Protein AF-A0A537JQP3-F1 (afdb_monomer_lite)

Sequence (91 aa):
MTLENIYSILESKTYYEKESMRRFIFLENSIHIDRRAFIPFRIYKENDHFFLEPDTAIADEKDLRIVIENIANESIEFYGKKGGEKLLTLE

Structure (mmCIF, N/CA/C/O backbone):
data_AF-A0A537JQP3-F1
#
_entry.id   AF-A0A537JQP3-F1
#
loop_
_atom_site.group_PDB
_atom_site.id
_atom_site.type_symbol
_atom_site.label_atom_id
_atom_site.label_alt_id
_atom_site.label_comp_id
_atom_site.label_asym_id
_atom_site.label_entity_id
_atom_site.label_seq_id
_atom_site.pdbx_PDB_ins_code
_atom_site.Cartn_x
_atom_site.Cartn_y
_atom_site.Cartn_z
_atom_site.occupancy
_atom_site.B_iso_or_equiv
_atom_site.auth_seq_id
_atom_site.auth_comp_id
_atom_site.auth_asym_id
_atom_site.auth_atom_id
_atom_site.pdbx_PDB_model_num
ATOM 1 N N . MET A 1 1 ? -9.384 10.914 9.102 1.00 80.62 1 MET A N 1
ATOM 2 C CA . MET A 1 1 ? -8.913 10.724 7.712 1.00 80.62 1 MET A CA 1
ATOM 3 C C . MET A 1 1 ? -10.052 10.103 6.911 1.00 80.62 1 MET A C 1
ATOM 5 O O . MET A 1 1 ? -10.760 9.280 7.481 1.00 80.62 1 MET A O 1
ATOM 9 N N . THR A 1 2 ? -10.302 10.535 5.675 1.00 91.19 2 THR A N 1
ATOM 10 C CA . THR A 1 2 ? -11.312 9.941 4.772 1.00 91.19 2 THR A CA 1
ATOM 11 C C . THR A 1 2 ? -10.626 9.021 3.754 1.00 91.19 2 THR A C 1
ATOM 13 O O . THR A 1 2 ? -9.401 9.044 3.655 1.00 91.19 2 THR A O 1
ATOM 16 N N . LEU A 1 3 ? -11.390 8.240 2.978 1.00 91.94 3 LEU A N 1
ATOM 17 C CA . LEU A 1 3 ? -10.833 7.471 1.853 1.00 91.94 3 LEU A CA 1
ATOM 18 C C . LEU A 1 3 ? -10.116 8.381 0.844 1.00 91.94 3 LEU A C 1
ATOM 20 O O . LEU A 1 3 ? -9.010 8.071 0.423 1.00 91.94 3 LEU A O 1
ATOM 24 N N . GLU A 1 4 ? -10.711 9.527 0.514 1.00 91.38 4 GLU A N 1
ATOM 25 C CA . GLU A 1 4 ? -10.138 10.512 -0.412 1.00 91.38 4 GLU A CA 1
ATOM 26 C C . GLU A 1 4 ? -8.788 11.054 0.078 1.00 91.38 4 GLU A C 1
ATOM 28 O O . GLU A 1 4 ? -7.854 11.181 -0.711 1.00 91.38 4 GLU A O 1
ATOM 33 N N . ASN A 1 5 ? -8.643 11.286 1.389 1.00 90.81 5 ASN A N 1
ATOM 34 C CA . ASN A 1 5 ? -7.357 11.664 1.975 1.00 90.81 5 ASN A CA 1
ATOM 35 C C . ASN A 1 5 ? -6.307 10.557 1.806 1.00 90.81 5 ASN A C 1
ATOM 37 O O . ASN A 1 5 ? -5.152 10.872 1.545 1.00 90.81 5 ASN A O 1
ATOM 41 N N . ILE A 1 6 ? -6.683 9.280 1.955 1.00 92.62 6 ILE A N 1
ATOM 42 C CA . ILE A 1 6 ? -5.749 8.158 1.771 1.00 92.62 6 ILE A CA 1
ATOM 43 C C . ILE A 1 6 ? -5.280 8.092 0.317 1.00 92.62 6 ILE A C 1
ATOM 45 O O . ILE A 1 6 ? -4.078 8.024 0.079 1.00 92.62 6 ILE A O 1
ATOM 49 N N . TYR A 1 7 ? -6.207 8.162 -0.642 1.00 92.88 7 TYR A N 1
ATOM 50 C CA . TYR A 1 7 ? -5.866 8.197 -2.066 1.00 92.88 7 TYR A CA 1
ATOM 51 C C . TYR A 1 7 ? -4.963 9.385 -2.399 1.00 92.88 7 TYR A C 1
ATOM 53 O O . TYR A 1 7 ? -3.903 9.194 -2.983 1.00 92.88 7 TYR A O 1
ATOM 61 N N . SER A 1 8 ? -5.320 10.585 -1.935 1.00 91.88 8 SER A N 1
ATOM 62 C CA . SER A 1 8 ? -4.509 11.792 -2.139 1.00 91.88 8 SER A CA 1
ATOM 63 C C . SER A 1 8 ? -3.087 11.645 -1.595 1.00 91.88 8 SER A C 1
ATOM 65 O O . SER A 1 8 ? -2.146 12.121 -2.220 1.00 91.88 8 SER A O 1
ATOM 67 N N . ILE A 1 9 ? -2.913 10.987 -0.442 1.00 92.44 9 ILE A N 1
ATOM 68 C CA . ILE A 1 9 ? -1.583 10.732 0.121 1.00 92.44 9 ILE A CA 1
ATOM 69 C C . ILE A 1 9 ? -0.836 9.721 -0.749 1.00 92.44 9 ILE A C 1
ATOM 71 O O . ILE A 1 9 ? 0.263 10.022 -1.195 1.00 92.44 9 ILE A O 1
ATOM 75 N N . LEU A 1 10 ? -1.433 8.567 -1.052 1.00 93.38 10 LEU A N 1
ATOM 76 C CA . LEU A 1 10 ? -0.794 7.528 -1.864 1.00 93.38 10 LEU A CA 1
ATOM 77 C C . LEU A 1 10 ? -0.361 8.037 -3.247 1.00 93.38 10 LEU A C 1
ATOM 79 O O . LEU A 1 10 ? 0.704 7.664 -3.728 1.00 93.38 10 LEU A O 1
ATOM 83 N N . GLU A 1 11 ? -1.152 8.905 -3.875 1.00 93.94 11 GLU A N 1
ATOM 84 C CA . GLU A 1 11 ? -0.849 9.472 -5.195 1.00 93.94 11 GLU A CA 1
ATOM 85 C C . GLU A 1 11 ? 0.051 10.722 -5.133 1.00 93.94 11 GLU A C 1
ATOM 87 O O . GLU A 1 11 ? 0.469 11.236 -6.170 1.00 93.94 11 GLU A O 1
ATOM 92 N N . SER A 1 12 ? 0.381 11.225 -3.936 1.00 92.12 12 SER A N 1
ATOM 93 C CA . SER A 1 12 ? 1.097 12.501 -3.776 1.00 92.12 12 SER A CA 1
ATOM 94 C C . SER A 1 12 ? 2.529 12.481 -4.309 1.00 92.12 12 SER A C 1
ATOM 96 O O . SER A 1 12 ? 3.051 13.519 -4.724 1.00 92.12 12 SER A O 1
ATOM 98 N N . LYS A 1 13 ? 3.183 11.315 -4.288 1.00 92.38 13 LYS A N 1
ATOM 99 C CA . LYS A 1 13 ? 4.581 11.163 -4.691 1.00 92.38 13 LYS A CA 1
ATOM 100 C C . LYS A 1 13 ? 4.926 9.720 -5.045 1.00 92.38 13 LYS A C 1
ATOM 102 O O . LYS A 1 13 ? 4.130 8.793 -4.939 1.00 92.38 13 LYS A O 1
ATOM 107 N N . THR A 1 14 ? 6.169 9.543 -5.476 1.00 94.38 14 THR A N 1
ATOM 108 C CA . THR A 1 14 ? 6.806 8.228 -5.542 1.00 94.38 14 THR A CA 1
ATOM 109 C C . THR A 1 14 ? 7.329 7.852 -4.164 1.00 94.38 14 THR A C 1
ATOM 111 O O . THR A 1 14 ? 8.014 8.658 -3.538 1.00 94.38 14 THR A O 1
ATOM 114 N N . TYR A 1 15 ? 7.062 6.620 -3.755 1.00 94.56 15 TYR A N 1
ATOM 115 C CA . TYR A 1 15 ? 7.553 6.043 -2.515 1.00 94.56 15 TYR A CA 1
ATOM 116 C C . TYR A 1 15 ? 8.638 5.007 -2.781 1.00 94.56 15 TYR A C 1
ATOM 118 O O . TYR A 1 15 ? 8.644 4.344 -3.824 1.00 94.56 15 TYR A O 1
ATOM 126 N N . TYR A 1 16 ? 9.520 4.820 -1.811 1.00 94.62 16 TYR A N 1
ATOM 127 C CA . TYR A 1 16 ? 10.496 3.743 -1.802 1.00 94.62 16 TYR A CA 1
ATOM 128 C C . TYR A 1 16 ? 10.266 2.857 -0.587 1.00 94.62 16 TYR A C 1
ATOM 130 O O . TYR A 1 16 ? 10.017 3.329 0.520 1.00 94.62 16 TYR A O 1
ATOM 138 N N . GLU A 1 17 ? 10.341 1.547 -0.793 1.00 94.62 17 GLU A N 1
ATOM 139 C CA . GLU A 1 17 ? 10.345 0.617 0.324 1.00 94.62 17 GLU A CA 1
ATOM 140 C C . GLU A 1 17 ? 11.640 0.764 1.116 1.00 94.62 17 GLU A C 1
ATOM 142 O O . GLU A 1 17 ? 12.736 0.583 0.575 1.00 94.62 17 GLU A O 1
ATOM 147 N N . LYS A 1 18 ? 11.485 1.012 2.416 1.00 91.44 18 LYS A N 1
ATOM 148 C CA . LYS A 1 18 ? 12.584 1.258 3.352 1.00 91.44 18 LYS A CA 1
ATOM 149 C C . LYS A 1 18 ? 13.674 0.178 3.317 1.00 91.44 18 LYS A C 1
ATOM 151 O O . LYS A 1 18 ? 14.857 0.500 3.356 1.00 91.44 18 LYS A O 1
ATOM 156 N N . GLU A 1 19 ? 13.276 -1.091 3.218 1.00 87.38 19 GLU A N 1
ATOM 157 C CA . GLU A 1 19 ? 14.181 -2.243 3.348 1.00 87.38 19 GLU A CA 1
ATOM 158 C C . GLU A 1 19 ? 14.814 -2.701 2.022 1.00 87.38 19 GLU A C 1
ATOM 160 O O . GLU A 1 19 ? 15.858 -3.350 2.030 1.00 87.38 19 GLU A O 1
ATOM 165 N N . SER A 1 20 ? 14.201 -2.399 0.871 1.00 86.19 20 SER A N 1
ATOM 166 C CA . SER A 1 20 ? 14.606 -3.004 -0.412 1.00 86.19 20 SER A CA 1
ATOM 167 C C . SER A 1 20 ? 14.841 -2.010 -1.552 1.00 86.19 20 SER A C 1
ATOM 169 O O . SER A 1 20 ? 15.280 -2.416 -2.629 1.00 86.19 20 SER A O 1
ATOM 171 N N . MET A 1 21 ? 14.550 -0.720 -1.343 1.00 84.81 21 MET A N 1
ATOM 172 C CA . MET A 1 21 ? 14.581 0.328 -2.373 1.00 84.81 21 MET A CA 1
ATOM 173 C C . MET A 1 21 ? 13.644 0.071 -3.570 1.00 84.81 21 MET A C 1
ATOM 175 O O . MET A 1 21 ? 13.733 0.788 -4.571 1.00 84.81 21 MET A O 1
ATOM 179 N N . ARG A 1 22 ? 12.730 -0.914 -3.495 1.00 93.44 22 ARG A N 1
ATOM 180 C CA . ARG A 1 22 ? 11.655 -1.083 -4.487 1.00 93.44 22 ARG A CA 1
ATOM 181 C C . ARG A 1 22 ? 10.841 0.200 -4.565 1.00 93.44 22 ARG A C 1
ATOM 183 O O . ARG A 1 22 ? 10.453 0.763 -3.543 1.00 93.44 22 ARG A O 1
ATOM 190 N N . ARG A 1 23 ? 10.573 0.655 -5.784 1.00 95.31 23 ARG A N 1
ATOM 191 C CA . ARG A 1 23 ? 9.855 1.902 -6.036 1.00 95.31 23 ARG A CA 1
ATOM 192 C C . ARG A 1 23 ? 8.365 1.636 -6.194 1.00 95.31 23 ARG A C 1
ATOM 194 O O . ARG A 1 23 ? 7.986 0.804 -7.012 1.00 95.31 23 ARG A O 1
ATOM 201 N N . PHE A 1 24 ? 7.539 2.400 -5.492 1.00 96.12 24 PHE A N 1
ATOM 202 C CA . PHE A 1 24 ? 6.082 2.330 -5.521 1.00 96.12 24 PHE A CA 1
ATOM 203 C C . PHE A 1 24 ? 5.499 3.652 -6.021 1.00 96.12 24 PHE A C 1
ATOM 205 O O . PHE A 1 24 ? 5.857 4.728 -5.543 1.00 96.12 24 PHE A O 1
ATOM 212 N N . ILE A 1 25 ? 4.590 3.575 -6.989 1.00 95.88 25 ILE A N 1
ATOM 213 C CA . ILE A 1 25 ? 3.800 4.715 -7.464 1.00 95.88 25 ILE A CA 1
ATOM 214 C C . ILE A 1 25 ? 2.339 4.285 -7.461 1.00 95.88 25 ILE A C 1
ATOM 216 O O . ILE A 1 25 ? 2.005 3.248 -8.035 1.00 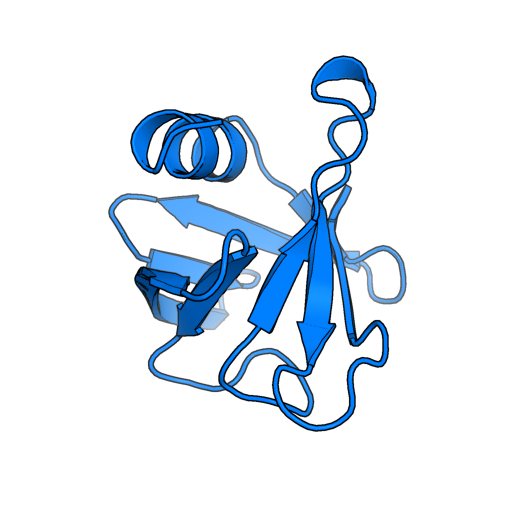95.88 25 ILE A O 1
ATOM 220 N N . PHE A 1 26 ? 1.479 5.071 -6.825 1.00 95.81 26 PHE A N 1
ATOM 221 C CA . PHE A 1 26 ? 0.039 4.858 -6.859 1.00 95.81 26 PHE A CA 1
ATOM 222 C C . PHE A 1 26 ? -0.570 5.826 -7.868 1.00 95.81 26 PHE A C 1
ATOM 224 O O . PHE A 1 26 ? -0.235 7.009 -7.869 1.00 95.81 26 PHE A O 1
ATOM 231 N N . LEU A 1 27 ? -1.413 5.309 -8.757 1.00 93.81 27 LEU A N 1
ATOM 232 C CA . LEU A 1 27 ? -2.076 6.103 -9.785 1.00 93.81 27 LEU A CA 1
ATOM 233 C C . LEU A 1 27 ? -3.380 5.426 -10.205 1.00 93.81 27 LEU A C 1
ATOM 235 O O . LEU A 1 27 ? -3.350 4.259 -10.595 1.00 93.81 27 LEU A O 1
ATOM 239 N N . GLU A 1 28 ? -4.506 6.136 -10.158 1.00 90.75 28 GLU A N 1
ATOM 240 C CA . GLU A 1 28 ? -5.790 5.685 -10.724 1.00 90.75 28 GLU A CA 1
ATOM 241 C C . GLU A 1 28 ? -6.205 4.274 -10.250 1.00 90.75 28 GLU A C 1
ATOM 243 O O . GLU A 1 28 ? -6.601 3.419 -11.041 1.00 90.75 28 GLU A O 1
ATOM 248 N N . ASN A 1 29 ? -6.105 4.002 -8.943 1.00 91.69 29 ASN A N 1
ATOM 249 C CA . ASN A 1 29 ? -6.371 2.680 -8.343 1.00 91.69 29 ASN A CA 1
ATOM 250 C C . ASN A 1 29 ? -5.420 1.556 -8.796 1.00 91.69 29 ASN A C 1
ATOM 252 O O . ASN A 1 29 ? -5.773 0.377 -8.752 1.00 91.69 29 ASN A O 1
ATOM 256 N N . SER A 1 30 ? -4.203 1.894 -9.214 1.00 95.00 30 SER A N 1
ATOM 257 C CA . SER A 1 30 ? -3.157 0.921 -9.528 1.00 95.00 30 SER A CA 1
ATOM 258 C C . SER A 1 30 ? -1.854 1.216 -8.790 1.00 95.00 30 SER A C 1
ATOM 260 O O . SER A 1 30 ? -1.479 2.370 -8.594 1.00 95.00 30 SER A O 1
ATOM 262 N N . ILE A 1 31 ? -1.168 0.155 -8.371 1.00 96.00 31 ILE A N 1
ATOM 263 C CA . ILE A 1 31 ? 0.165 0.183 -7.774 1.00 96.00 31 ILE A CA 1
ATOM 264 C C . ILE A 1 31 ? 1.162 -0.204 -8.856 1.00 96.00 31 ILE A C 1
ATOM 266 O O . ILE A 1 31 ? 1.100 -1.296 -9.425 1.00 96.00 31 ILE A O 1
ATOM 270 N N . HIS A 1 32 ? 2.105 0.684 -9.120 1.00 95.62 32 HIS A N 1
ATOM 271 C CA . HIS A 1 32 ? 3.208 0.453 -10.036 1.00 95.62 32 HIS A CA 1
ATOM 272 C C . HIS A 1 32 ? 4.435 0.168 -9.189 1.00 95.62 32 HIS A C 1
ATOM 274 O O . HIS A 1 32 ? 4.938 1.060 -8.503 1.00 95.62 32 HIS A O 1
ATOM 280 N N . ILE A 1 33 ? 4.898 -1.080 -9.230 1.00 93.62 33 ILE A N 1
ATOM 281 C CA . ILE A 1 33 ? 6.107 -1.499 -8.522 1.00 93.62 33 ILE A CA 1
ATOM 282 C C . ILE A 1 33 ? 7.232 -1.612 -9.547 1.00 93.62 33 ILE A C 1
ATOM 284 O O . ILE A 1 33 ? 7.191 -2.409 -10.496 1.00 93.62 33 ILE A O 1
ATOM 288 N N . ASP A 1 34 ? 8.232 -0.756 -9.371 1.00 90.69 34 ASP A N 1
ATOM 289 C CA . ASP A 1 34 ? 9.328 -0.528 -10.303 1.00 90.69 34 ASP A CA 1
ATOM 290 C C . ASP A 1 34 ? 8.834 -0.228 -11.733 1.00 90.69 34 ASP A C 1
ATOM 292 O O . ASP A 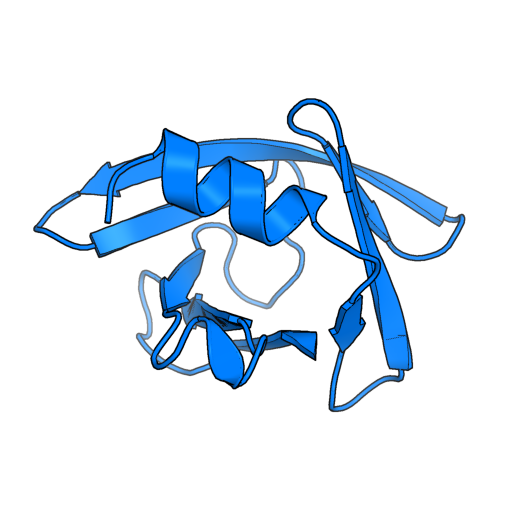1 34 ? 8.055 0.698 -11.950 1.00 90.69 34 ASP A O 1
ATOM 296 N N . ARG A 1 35 ? 9.350 -0.944 -12.739 1.00 79.88 35 ARG A N 1
ATOM 297 C CA . ARG A 1 35 ? 8.876 -0.930 -14.139 1.00 79.88 35 ARG A CA 1
ATOM 298 C C . ARG A 1 35 ? 8.319 -2.298 -14.549 1.00 79.88 35 ARG A C 1
ATOM 300 O O . ARG A 1 35 ? 8.334 -2.636 -15.729 1.00 79.88 35 ARG A O 1
ATOM 307 N N . ARG A 1 36 ? 7.966 -3.133 -13.566 1.00 81.25 36 ARG A N 1
ATOM 308 C CA . ARG A 1 36 ? 7.744 -4.574 -13.762 1.00 81.25 36 ARG A CA 1
ATOM 309 C C . ARG A 1 36 ? 6.326 -5.010 -13.443 1.00 81.25 36 ARG A C 1
ATOM 311 O O . ARG A 1 36 ? 5.831 -5.908 -14.113 1.00 81.25 36 ARG A O 1
ATOM 318 N N . ALA A 1 37 ? 5.698 -4.402 -12.441 1.00 88.94 37 ALA A N 1
ATOM 319 C CA . ALA A 1 37 ? 4.368 -4.789 -12.004 1.00 88.94 37 ALA A CA 1
ATOM 320 C C . ALA A 1 37 ? 3.409 -3.600 -12.035 1.00 88.94 37 ALA A C 1
ATOM 322 O O . ALA A 1 37 ? 3.755 -2.496 -11.616 1.00 88.94 37 ALA A O 1
ATOM 323 N N . PHE A 1 38 ? 2.202 -3.881 -12.510 1.00 93.56 38 PHE A N 1
ATOM 324 C CA . PHE A 1 38 ? 1.042 -3.007 -12.472 1.00 93.56 38 PHE A CA 1
ATOM 325 C C . PHE A 1 38 ? -0.077 -3.792 -11.796 1.00 93.56 38 PHE A C 1
ATOM 327 O O . PHE A 1 38 ? -0.500 -4.826 -12.314 1.00 93.56 38 PHE A O 1
ATOM 334 N N . ILE A 1 39 ? -0.493 -3.350 -10.614 1.00 95.75 39 ILE A N 1
ATOM 335 C CA . ILE A 1 39 ? -1.378 -4.120 -9.742 1.00 95.75 39 ILE A CA 1
ATOM 336 C C . ILE A 1 39 ? -2.572 -3.243 -9.368 1.00 95.75 39 ILE A C 1
ATOM 338 O O . ILE A 1 39 ? -2.401 -2.305 -8.591 1.00 95.75 39 ILE A O 1
ATOM 342 N N . PRO A 1 40 ? -3.776 -3.511 -9.897 1.00 96.75 40 PRO A N 1
ATOM 343 C CA . PRO A 1 40 ? -4.983 -2.840 -9.434 1.00 96.75 40 PRO A CA 1
ATOM 344 C C . PRO A 1 40 ? -5.188 -3.048 -7.930 1.00 96.75 40 PRO A C 1
ATOM 346 O O . PRO A 1 40 ? -4.835 -4.099 -7.390 1.00 96.75 40 PRO A O 1
ATOM 349 N N . PHE A 1 41 ? -5.757 -2.058 -7.250 1.00 96.44 41 PHE A N 1
ATOM 350 C CA . PHE A 1 41 ? -6.090 -2.154 -5.832 1.00 96.44 41 PHE A CA 1
ATOM 351 C C . PHE A 1 41 ? -7.400 -1.443 -5.505 1.00 96.44 41 PHE A C 1
ATOM 353 O O . PHE A 1 41 ? -7.870 -0.571 -6.235 1.00 96.44 41 PHE A O 1
ATOM 360 N N . ARG A 1 42 ? -7.968 -1.782 -4.349 1.00 95.50 42 ARG A N 1
ATOM 361 C CA . ARG A 1 42 ? -9.068 -1.038 -3.731 1.00 95.50 42 ARG A CA 1
ATOM 362 C C . ARG A 1 42 ? -8.738 -0.678 -2.293 1.00 95.50 42 ARG A C 1
ATOM 364 O O . ARG A 1 42 ? -8.031 -1.422 -1.615 1.00 95.50 42 ARG A O 1
ATOM 371 N N . ILE A 1 43 ? -9.290 0.439 -1.824 1.00 96.56 43 ILE A N 1
ATOM 372 C CA . ILE A 1 43 ? -9.230 0.832 -0.414 1.00 96.56 43 ILE A CA 1
ATOM 373 C C . ILE A 1 43 ? -10.627 0.788 0.179 1.00 96.56 43 ILE A C 1
ATOM 375 O O . ILE A 1 43 ? -11.574 1.327 -0.392 1.00 96.56 43 ILE A O 1
ATOM 379 N N . TYR A 1 44 ? -10.756 0.164 1.343 1.00 95.25 44 TYR A N 1
ATOM 380 C CA . TYR A 1 44 ? -12.003 0.130 2.098 1.00 95.25 44 TYR A CA 1
ATOM 381 C C . TYR A 1 44 ? -11.762 0.436 3.575 1.00 95.25 44 TYR A C 1
ATOM 383 O O . TYR A 1 44 ? -10.639 0.356 4.074 1.00 95.25 44 TYR A O 1
ATOM 391 N N . LYS A 1 45 ? -12.834 0.824 4.274 1.00 95.19 45 LYS A N 1
ATOM 392 C CA . LYS A 1 45 ? -12.825 1.051 5.721 1.00 95.19 45 LYS A CA 1
ATOM 393 C C . LYS A 1 45 ? -13.544 -0.100 6.422 1.00 95.19 45 LYS A C 1
ATOM 395 O O . LYS A 1 45 ? -14.665 -0.435 6.050 1.00 95.19 45 LYS A O 1
ATOM 400 N N . GLU A 1 46 ? -12.930 -0.654 7.458 1.00 95.00 46 GLU A N 1
ATOM 401 C CA . GLU A 1 46 ? -13.499 -1.697 8.314 1.00 95.00 46 GLU A CA 1
ATOM 402 C C . GLU A 1 46 ? -13.028 -1.469 9.758 1.00 95.00 46 GLU A C 1
ATOM 404 O O . GLU A 1 46 ? -11.843 -1.247 9.984 1.00 95.00 46 GLU A O 1
ATOM 409 N N . ASN A 1 47 ? -13.941 -1.497 10.738 1.00 91.12 47 ASN A N 1
ATOM 410 C CA . ASN A 1 47 ? -13.627 -1.349 12.172 1.00 91.12 47 ASN A CA 1
ATOM 411 C C . ASN A 1 47 ? -12.673 -0.177 12.493 1.00 91.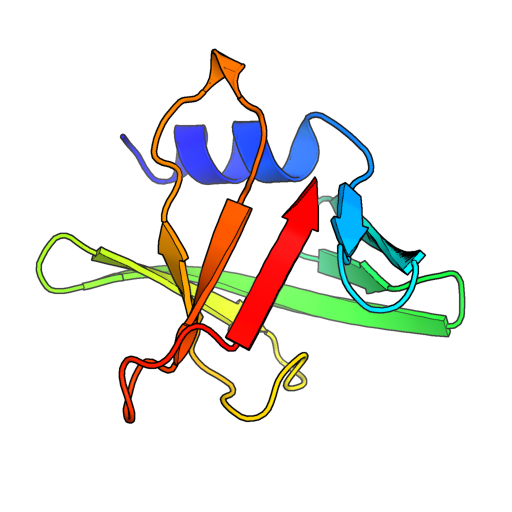12 47 ASN A C 1
ATOM 413 O O . ASN A 1 47 ? -11.679 -0.345 13.189 1.00 91.12 47 ASN A O 1
ATOM 417 N N . ASP A 1 48 ? -12.951 1.003 11.932 1.00 90.62 48 ASP A N 1
ATOM 418 C CA . ASP A 1 48 ? -12.126 2.218 12.060 1.00 90.62 48 ASP A CA 1
ATOM 419 C C . ASP A 1 48 ? -10.711 2.177 11.466 1.00 90.62 48 ASP A C 1
ATOM 421 O O . ASP A 1 48 ? -9.974 3.161 11.547 1.00 90.62 48 ASP A O 1
ATOM 425 N N . HIS A 1 49 ? -10.381 1.117 10.738 1.00 94.25 49 HIS A N 1
ATOM 426 C CA . HIS A 1 49 ? -9.136 0.982 9.999 1.00 94.25 49 HIS A CA 1
ATOM 427 C C . HIS A 1 49 ? -9.359 1.070 8.487 1.00 94.25 49 HIS A C 1
ATOM 429 O O . HIS A 1 49 ? -10.411 0.691 7.969 1.00 94.25 49 HIS A O 1
ATOM 435 N N . PHE A 1 50 ? -8.354 1.584 7.779 1.00 96.00 50 PHE A N 1
ATOM 436 C CA . PHE A 1 50 ? -8.301 1.559 6.320 1.00 96.00 50 PHE A CA 1
ATOM 437 C C . PHE A 1 50 ? -7.471 0.369 5.865 1.00 96.00 50 PHE A C 1
ATOM 439 O O . PHE A 1 50 ? -6.421 0.095 6.444 1.00 96.00 50 PHE A O 1
ATOM 446 N N . PHE A 1 51 ? -7.931 -0.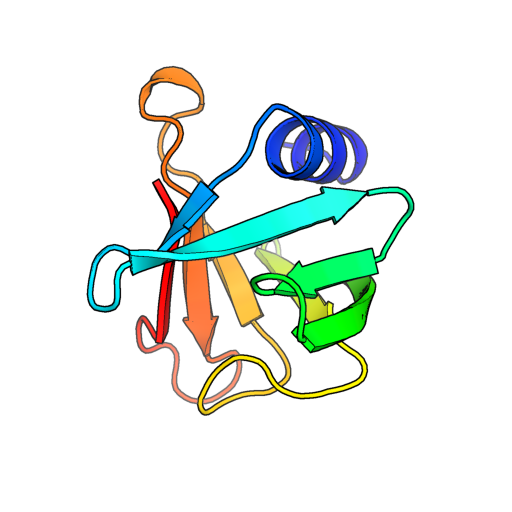306 4.819 1.00 97.00 51 PHE A N 1
ATOM 447 C CA . PHE A 1 51 ? -7.257 -1.460 4.244 1.00 97.00 51 PHE A CA 1
ATOM 448 C C . PHE A 1 51 ? -7.038 -1.251 2.756 1.00 97.00 51 PHE A C 1
ATOM 450 O O . PHE A 1 51 ? -7.949 -0.812 2.058 1.00 97.00 51 PHE A O 1
ATOM 457 N N . LEU A 1 52 ? -5.840 -1.587 2.293 1.00 97.06 52 LEU A N 1
ATOM 458 C CA . LEU A 1 52 ? -5.483 -1.729 0.893 1.00 97.06 52 LEU A CA 1
ATOM 459 C C . LEU A 1 52 ? -5.577 -3.211 0.526 1.00 97.06 52 LEU A C 1
ATOM 461 O O . LEU A 1 52 ? -4.934 -4.051 1.154 1.00 97.06 52 LEU A O 1
ATOM 465 N N . GLU A 1 53 ? -6.364 -3.520 -0.497 1.00 96.62 53 GLU A N 1
ATOM 466 C CA . GLU A 1 53 ? -6.418 -4.851 -1.095 1.00 96.62 53 GLU A CA 1
ATOM 467 C C . GLU A 1 53 ? -5.977 -4.759 -2.560 1.00 96.62 53 GLU A C 1
ATOM 469 O O . GLU A 1 53 ? -6.735 -4.258 -3.397 1.00 96.62 53 GLU A O 1
ATOM 474 N N . PRO A 1 54 ? -4.762 -5.220 -2.885 1.00 96.06 54 PRO A N 1
ATOM 475 C CA . PRO A 1 54 ? -4.271 -5.315 -4.246 1.00 96.06 54 PRO A CA 1
ATOM 476 C C . PRO A 1 54 ? -4.699 -6.644 -4.884 1.00 96.06 54 PRO A C 1
ATOM 478 O O . PRO A 1 54 ? -4.788 -7.669 -4.208 1.00 96.06 54 PRO A O 1
ATOM 481 N N . ASP A 1 55 ? -4.909 -6.672 -6.199 1.00 95.38 55 ASP A N 1
ATOM 482 C CA . ASP A 1 55 ? -5.266 -7.900 -6.929 1.00 95.38 55 ASP A CA 1
ATOM 483 C C . ASP A 1 55 ? -4.181 -8.981 -6.814 1.00 95.38 55 ASP A C 1
ATOM 485 O O . ASP A 1 55 ? -4.479 -10.174 -6.752 1.00 95.38 55 ASP A O 1
ATOM 489 N N . THR A 1 56 ? -2.919 -8.556 -6.734 1.00 93.94 56 THR A N 1
ATOM 490 C CA . THR A 1 56 ? -1.755 -9.406 -6.455 1.00 93.94 56 THR A CA 1
ATOM 491 C C . THR A 1 56 ? -1.122 -8.971 -5.140 1.00 93.94 56 THR A C 1
ATOM 493 O O . THR A 1 56 ? -0.870 -7.785 -4.950 1.00 93.94 56 THR A O 1
ATOM 496 N N . ALA A 1 57 ? -0.847 -9.919 -4.241 1.00 92.69 57 ALA A N 1
ATOM 497 C CA . ALA A 1 57 ? -0.215 -9.620 -2.958 1.00 92.69 57 ALA A CA 1
ATOM 498 C C . ALA A 1 57 ? 1.157 -8.949 -3.161 1.00 92.69 57 ALA A C 1
ATOM 500 O O . ALA A 1 57 ? 1.967 -9.402 -3.971 1.00 92.69 57 ALA A O 1
ATOM 501 N N . ILE A 1 58 ? 1.398 -7.863 -2.425 1.00 91.38 58 ILE A N 1
ATOM 502 C CA . ILE A 1 58 ? 2.649 -7.081 -2.476 1.00 91.38 58 ILE A CA 1
ATOM 503 C C . ILE A 1 58 ? 3.537 -7.305 -1.242 1.00 91.38 58 ILE A C 1
ATOM 505 O O . ILE A 1 58 ? 4.678 -6.845 -1.208 1.00 91.38 58 ILE A O 1
ATOM 509 N N . ALA A 1 59 ? 3.005 -8.027 -0.257 1.00 90.25 59 ALA A N 1
ATOM 510 C CA . ALA A 1 59 ? 3.657 -8.484 0.960 1.00 90.25 59 ALA A CA 1
ATOM 511 C C . ALA A 1 59 ? 3.116 -9.882 1.322 1.00 90.25 59 ALA A C 1
ATOM 513 O O . ALA A 1 59 ? 2.332 -10.457 0.563 1.00 90.25 59 ALA A O 1
ATOM 514 N N . ASP A 1 60 ? 3.520 -10.420 2.473 1.00 91.19 60 ASP A N 1
ATOM 515 C CA . ASP A 1 60 ? 3.140 -11.772 2.914 1.00 91.19 60 ASP A CA 1
ATOM 516 C C . ASP A 1 60 ? 1.621 -11.948 3.099 1.00 91.19 60 ASP A C 1
ATOM 518 O O . ASP A 1 60 ? 1.089 -13.050 2.942 1.00 91.19 60 ASP A O 1
ATOM 522 N N . GLU A 1 61 ? 0.902 -10.852 3.355 1.00 91.25 61 GLU A N 1
ATOM 523 C CA . GLU A 1 61 ? -0.557 -10.805 3.341 1.00 91.25 61 GLU A CA 1
ATOM 524 C C . GLU A 1 61 ? -1.100 -9.974 2.169 1.00 91.25 61 GLU A C 1
ATOM 526 O O . GLU A 1 61 ? -0.504 -8.987 1.734 1.00 91.25 61 GLU A O 1
ATOM 531 N N . LYS A 1 62 ? -2.282 -10.371 1.672 1.00 91.38 62 LYS A N 1
ATOM 532 C CA . LYS A 1 62 ? -2.994 -9.644 0.611 1.00 91.38 62 LYS A CA 1
ATOM 533 C C . LYS A 1 62 ? -3.675 -8.384 1.149 1.00 91.38 62 LYS A C 1
ATOM 535 O O . LYS A 1 62 ? -3.500 -7.314 0.584 1.00 91.38 62 LYS A O 1
ATOM 540 N N . ASP A 1 63 ? -4.459 -8.513 2.216 1.00 94.25 63 ASP A N 1
ATOM 541 C CA . ASP A 1 63 ? -5.141 -7.379 2.838 1.00 94.25 63 ASP A CA 1
ATOM 542 C C . ASP A 1 63 ? -4.198 -6.668 3.807 1.00 94.25 63 ASP A C 1
ATOM 544 O O . ASP A 1 63 ? -3.727 -7.264 4.780 1.00 94.25 63 ASP A O 1
ATOM 548 N N . LEU A 1 64 ? -3.962 -5.383 3.563 1.00 97.25 64 LEU A N 1
ATOM 549 C CA . LEU A 1 64 ? -2.988 -4.596 4.306 1.00 97.25 64 LEU A CA 1
ATOM 550 C C . LEU A 1 64 ? -3.657 -3.417 5.000 1.00 97.25 64 LEU A C 1
ATOM 552 O O . LEU A 1 64 ? -4.194 -2.526 4.346 1.00 97.25 64 LEU A O 1
ATOM 556 N N . ARG A 1 65 ? -3.601 -3.371 6.331 1.00 97.00 65 ARG A N 1
ATOM 557 C CA . ARG A 1 65 ? -4.033 -2.205 7.104 1.00 97.00 65 ARG A CA 1
ATOM 558 C C . ARG A 1 65 ? -3.064 -1.051 6.879 1.00 97.00 65 ARG A C 1
ATOM 560 O O . ARG A 1 65 ? -1.870 -1.206 7.115 1.00 97.00 65 ARG A O 1
ATOM 567 N N . ILE A 1 66 ? -3.597 0.104 6.505 1.00 95.88 66 ILE A N 1
ATOM 568 C CA . ILE A 1 66 ? -2.847 1.333 6.248 1.00 95.88 66 ILE A CA 1
ATOM 569 C C . ILE A 1 66 ? -2.758 2.149 7.539 1.00 95.88 66 ILE A C 1
ATOM 571 O O . ILE A 1 66 ? -3.781 2.471 8.151 1.00 95.88 66 ILE A O 1
ATOM 575 N N . VAL A 1 67 ? -1.541 2.515 7.932 1.00 94.75 67 VAL A N 1
ATOM 576 C CA . VAL A 1 67 ? -1.259 3.415 9.053 1.00 94.75 67 VAL A CA 1
ATOM 577 C C . VAL A 1 67 ? -0.394 4.567 8.552 1.00 94.75 67 VAL A C 1
ATOM 579 O O . VAL A 1 67 ? 0.667 4.363 7.969 1.00 94.75 67 VAL A O 1
ATOM 582 N N . ILE A 1 68 ? -0.877 5.790 8.771 1.00 91.19 68 ILE A N 1
ATOM 583 C CA . ILE A 1 68 ? -0.191 7.039 8.427 1.00 91.19 68 ILE A CA 1
ATOM 584 C C . ILE A 1 68 ? -0.201 7.887 9.699 1.00 91.19 68 ILE A C 1
ATOM 586 O O . ILE A 1 68 ? -1.207 8.525 10.013 1.00 91.19 68 ILE A O 1
ATOM 590 N N . GLU A 1 69 ? 0.880 7.828 10.480 1.00 79.25 69 GLU A N 1
ATOM 591 C CA . GLU A 1 69 ? 0.937 8.466 11.806 1.00 79.25 69 GLU A CA 1
ATOM 592 C C . GLU A 1 69 ? 1.037 9.994 11.726 1.00 79.25 69 GLU A C 1
ATOM 594 O O . GLU A 1 69 ? 0.474 10.704 12.559 1.00 79.25 69 GLU A O 1
ATOM 599 N N . ASN A 1 70 ? 1.719 10.521 10.706 1.00 69.69 70 ASN A N 1
ATOM 600 C CA . ASN A 1 70 ? 1.841 11.955 10.489 1.00 69.69 70 ASN A CA 1
ATOM 601 C C . ASN A 1 70 ? 1.920 12.262 8.992 1.00 69.69 70 ASN A C 1
ATOM 603 O O . ASN A 1 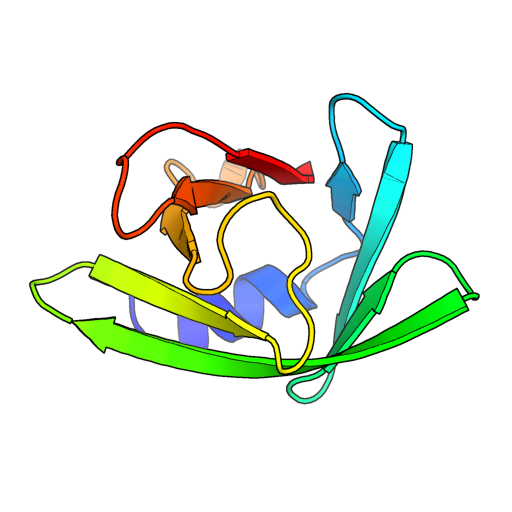70 ? 2.849 11.826 8.317 1.00 69.69 70 ASN A O 1
ATOM 607 N N . ILE A 1 71 ? 0.983 13.072 8.493 1.00 66.75 71 ILE A N 1
ATOM 608 C CA . ILE A 1 71 ? 0.963 13.526 7.093 1.00 66.75 71 ILE A CA 1
ATOM 609 C C . ILE A 1 71 ? 2.279 14.239 6.738 1.00 66.75 71 ILE A C 1
ATOM 611 O O . ILE A 1 71 ? 2.743 14.124 5.613 1.00 66.75 71 ILE A O 1
ATOM 615 N N . ALA A 1 72 ? 2.920 14.909 7.704 1.00 67.38 72 ALA A N 1
ATOM 616 C CA . ALA A 1 72 ? 4.199 15.585 7.495 1.00 67.38 72 ALA A CA 1
ATOM 617 C C . ALA A 1 72 ? 5.416 14.644 7.454 1.00 67.38 72 ALA A C 1
ATOM 619 O O . ALA A 1 72 ? 6.442 15.026 6.902 1.00 67.38 72 ALA A O 1
ATOM 620 N N . ASN A 1 73 ? 5.328 13.441 8.040 1.00 62.28 73 ASN A N 1
ATOM 621 C CA . ASN A 1 73 ? 6.425 12.465 7.993 1.00 62.28 73 ASN A CA 1
ATOM 622 C C . ASN A 1 73 ? 6.397 11.630 6.709 1.00 62.28 73 ASN A C 1
ATOM 624 O O . ASN A 1 73 ? 7.348 10.899 6.457 1.00 62.28 73 ASN A O 1
ATOM 628 N N . GLU A 1 74 ? 5.311 11.730 5.933 1.00 72.69 74 GLU A N 1
ATOM 629 C CA . GLU A 1 74 ? 5.113 11.104 4.623 1.00 72.69 74 GLU A CA 1
ATOM 630 C C . GLU A 1 74 ? 5.435 9.600 4.552 1.00 72.69 74 GLU A C 1
ATOM 632 O O . GLU A 1 74 ? 5.596 9.071 3.455 1.00 72.69 74 GLU A O 1
ATOM 637 N N . SER A 1 75 ? 5.514 8.907 5.692 1.00 90.00 75 SER A N 1
ATOM 638 C CA . SER A 1 75 ? 5.718 7.468 5.757 1.00 90.00 75 SER A CA 1
ATOM 639 C C . SER A 1 75 ? 4.374 6.752 5.824 1.00 90.00 75 SER A C 1
ATOM 641 O O . SER A 1 75 ? 3.450 7.167 6.532 1.00 90.00 75 SER A O 1
ATOM 643 N N . ILE A 1 76 ? 4.260 5.666 5.068 1.00 94.00 76 ILE A N 1
ATOM 644 C CA . ILE A 1 76 ? 3.076 4.812 5.044 1.00 94.00 76 ILE A CA 1
ATOM 645 C C . ILE A 1 76 ? 3.492 3.435 5.523 1.00 94.00 76 ILE A C 1
ATOM 647 O O . ILE A 1 76 ? 4.361 2.787 4.938 1.00 94.00 76 ILE A O 1
ATOM 651 N N . GLU A 1 77 ? 2.855 2.981 6.592 1.00 95.62 77 GLU A N 1
ATOM 652 C CA . GLU A 1 77 ? 3.078 1.658 7.143 1.00 95.62 77 GLU A CA 1
ATOM 653 C C . GLU A 1 77 ? 1.896 0.751 6.815 1.00 95.62 77 GLU A C 1
ATOM 655 O O . GLU A 1 77 ? 0.730 1.109 6.998 1.00 95.62 77 GLU A O 1
ATOM 660 N N . PHE A 1 78 ? 2.210 -0.447 6.340 1.00 96.19 78 PHE A N 1
ATOM 661 C CA . PHE A 1 78 ? 1.243 -1.482 6.028 1.00 96.19 78 PHE A CA 1
ATOM 662 C C . PHE A 1 78 ? 1.415 -2.643 6.992 1.00 96.19 78 PHE A C 1
ATOM 664 O O . PHE A 1 78 ? 2.520 -3.163 7.175 1.00 96.19 78 PHE A O 1
ATOM 671 N N . TYR A 1 79 ? 0.304 -3.063 7.583 1.00 97.31 79 TYR A N 1
ATOM 672 C CA . TYR A 1 79 ? 0.251 -4.171 8.524 1.00 97.31 79 TYR A CA 1
ATOM 673 C C . TYR A 1 79 ? -0.613 -5.298 7.970 1.00 97.31 79 TYR A C 1
ATOM 675 O O . TYR A 1 79 ? -1.639 -5.028 7.345 1.00 97.31 79 TYR A O 1
ATOM 683 N N . GLY A 1 80 ? -0.238 -6.545 8.232 1.00 96.12 80 GLY A N 1
ATOM 684 C CA . GLY A 1 80 ? -1.052 -7.702 7.877 1.00 96.12 80 GLY A CA 1
ATOM 685 C C . GLY A 1 80 ? -2.420 -7.642 8.555 1.00 96.12 80 GLY A C 1
ATOM 686 O O . GLY A 1 80 ? -2.520 -7.330 9.745 1.00 96.12 80 GLY A O 1
ATOM 687 N N . LYS A 1 81 ? -3.502 -7.896 7.809 1.00 93.88 81 LYS A N 1
ATOM 688 C CA . LYS A 1 81 ? -4.857 -7.895 8.379 1.00 93.88 81 LYS A CA 1
ATOM 689 C C . LYS A 1 81 ? -5.051 -9.029 9.388 1.00 93.88 81 LYS A C 1
ATOM 691 O O . LYS A 1 81 ? -5.782 -8.839 10.360 1.00 93.88 81 LYS A O 1
ATOM 696 N N . LYS A 1 82 ? -4.452 -10.201 9.155 1.00 91.69 82 LYS A N 1
ATOM 697 C CA . LYS A 1 82 ? -4.636 -11.391 9.998 1.00 91.69 82 LYS A CA 1
ATOM 698 C C . LYS A 1 82 ? -3.621 -11.461 11.128 1.00 91.69 82 LYS A C 1
ATOM 700 O O . LYS A 1 82 ? -4.020 -11.735 12.257 1.00 91.69 82 LYS A O 1
ATOM 705 N N . GLY A 1 83 ? -2.341 -11.266 10.830 1.00 88.88 83 GLY A N 1
ATOM 706 C CA . GLY A 1 83 ? -1.277 -11.397 11.819 1.00 88.88 83 GLY A CA 1
ATOM 707 C C . GLY A 1 83 ? -1.019 -10.110 12.610 1.00 88.88 83 GLY A C 1
ATOM 708 O O . GLY A 1 83 ? -0.631 -10.163 13.778 1.00 88.88 83 GLY A O 1
ATOM 709 N N . GLY A 1 84 ? -1.340 -8.948 12.031 1.00 91.44 84 GLY A N 1
ATOM 710 C CA . GLY A 1 84 ? -1.188 -7.647 12.683 1.00 91.44 84 GLY A CA 1
ATOM 711 C C . GLY A 1 84 ? 0.254 -7.138 12.745 1.00 91.44 84 GLY A C 1
ATOM 712 O O . GLY A 1 84 ? 0.485 -6.048 13.272 1.00 91.44 84 GLY A O 1
ATOM 713 N N . GLU A 1 85 ? 1.221 -7.885 12.214 1.00 93.94 85 GLU A N 1
ATOM 714 C CA . GLU A 1 85 ? 2.610 -7.464 12.064 1.00 93.94 85 GLU A CA 1
ATOM 715 C C . GLU A 1 85 ? 2.769 -6.380 10.998 1.00 93.94 85 GLU A C 1
ATOM 717 O O . GLU A 1 85 ? 1.961 -6.254 10.077 1.00 93.94 85 GLU A O 1
ATOM 722 N N . LYS A 1 86 ? 3.838 -5.589 11.118 1.00 95.75 86 LYS A N 1
ATOM 723 C CA . LYS A 1 86 ? 4.227 -4.636 10.079 1.00 95.75 86 LYS A CA 1
ATOM 724 C C . LYS A 1 86 ? 4.907 -5.388 8.942 1.00 95.75 86 LYS A C 1
ATOM 726 O O . LYS A 1 86 ? 5.898 -6.073 9.177 1.00 95.75 86 LYS A O 1
ATOM 731 N N . LEU A 1 87 ? 4.391 -5.220 7.732 1.00 95.50 87 LEU A N 1
ATOM 732 C CA . LEU A 1 87 ? 4.832 -5.952 6.547 1.00 95.50 87 LEU A CA 1
ATOM 733 C C . LEU A 1 87 ? 5.565 -5.078 5.533 1.00 95.50 87 LEU A C 1
ATOM 735 O O . LEU A 1 87 ? 6.419 -5.573 4.806 1.00 95.50 87 LEU A O 1
ATOM 739 N N . LEU A 1 88 ? 5.225 -3.791 5.457 1.00 94.88 88 LEU A N 1
ATOM 740 C CA . LEU A 1 88 ? 5.816 -2.879 4.484 1.00 94.88 88 LEU A CA 1
ATOM 741 C C . LEU A 1 88 ? 5.848 -1.454 5.043 1.00 94.88 88 LEU A C 1
ATOM 743 O O . LEU A 1 88 ? 4.891 -0.994 5.664 1.00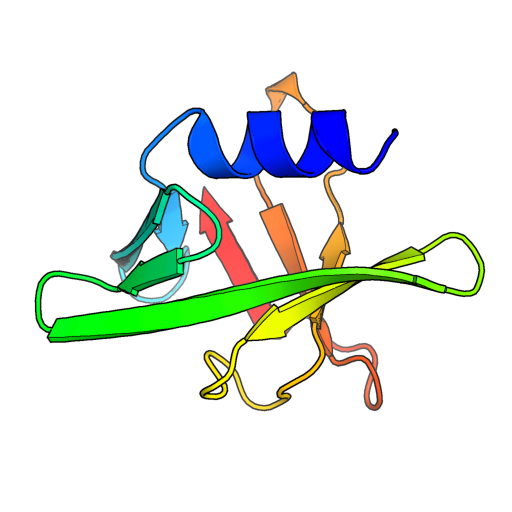 94.88 88 LEU A O 1
ATOM 747 N N . THR A 1 89 ? 6.949 -0.750 4.797 1.00 95.31 89 THR A N 1
ATOM 748 C CA . THR A 1 89 ? 7.092 0.680 5.088 1.00 95.31 89 THR A CA 1
ATOM 749 C C . THR A 1 89 ? 7.542 1.397 3.824 1.00 95.31 89 THR A C 1
ATOM 751 O O . THR A 1 89 ? 8.552 1.021 3.225 1.00 95.31 89 THR A O 1
ATOM 754 N N . LEU A 1 90 ? 6.776 2.411 3.431 1.00 94.38 90 LEU A N 1
ATOM 755 C CA . LEU A 1 90 ? 7.004 3.253 2.262 1.00 94.38 90 LEU A CA 1
ATOM 756 C C . LEU A 1 90 ? 7.346 4.679 2.710 1.00 94.38 90 LEU A C 1
ATOM 758 O O . LEU A 1 90 ? 6.611 5.238 3.522 1.00 94.38 90 LEU A O 1
ATOM 762 N N . GLU A 1 91 ? 8.430 5.253 2.180 1.00 92.50 91 GLU A N 1
ATOM 763 C CA . GLU A 1 91 ? 8.935 6.610 2.488 1.00 92.50 91 GLU A CA 1
ATOM 764 C C . GLU A 1 91 ? 9.213 7.426 1.212 1.00 92.50 91 GLU A C 1
ATOM 766 O O . GLU A 1 91 ? 9.557 6.820 0.168 1.00 92.50 91 GLU A O 1
#

Foldseek 3Di:
DDPVVVLCLQQVDWWAWPPPRFIWHDDPQWIDTHPPDTWGWDWDDDPNWIWIATPDQPWPARIWTWDDPDSVVSKIWTAHPPPRHTTTIID

Secondary structure (DSSP, 8-state):
--HHHHHHHHTSSEEEBTTT--EEEEETTEEEETTTEEEEEEEEEETTEEEEEESS-SSSSSSEEEE-S-GGG--EEEEETTT--EEEEE-

Radius of gyration: 11.95 Å; chains: 1; bounding box: 28×27×27 Å

pLDDT: mean 91.55, std 6.86, range [62.28, 97.31]